Protein AF-A0A8X8CJD5-F1 (afdb_monomer_lite)

Sequence (124 aa):
MVVKAGMNNSDNGTGPLPRCIVLDIEGTTTPIIFVADVLFPYAHDNVGRHLSATYETVETHDDIKLLRTQVEDDLKQGIDGAVPIPTDDAGKEEGHIWRTGYENNELEGVVYGDVPEALEKWHA

Radius of gyration: 30.75 Å; chains: 1; bounding box: 34×85×80 Å

Secondary structure (DSSP, 8-state):
--------------PPPPS-----SBTTTB-HHHIIIIIHHHHHHHHHHHHHHHTTSHHHHHHHHHHHHHHHHHHHHT-TT--PPPPTTTTHHHHHHHHHHHHTTSS-----TTHHHHHHHHT-

Organism: Populus tomentosa (NCBI:txid118781)

pLDDT: mean 87.68, std 15.99, range [38.47, 98.31]

Foldseek 3Di:
DDDDDDPPPDDPPCDPDDPDDDFDEDPTVHDVCCCVVPVVVVCVVCVVVVCVVCVPPPVSVVVVVVVQVVLVVCVVVVPPPRDHDDDPCVCVVVVVVVVVCVVVVVDDDDDDPCVVVVVVVVVD

Structure (mmCIF, N/CA/C/O backbone):
data_AF-A0A8X8CJD5-F1
#
_entry.id   AF-A0A8X8CJD5-F1
#
loop_
_atom_site.group_PDB
_atom_site.id
_atom_site.type_symbol
_atom_site.label_atom_id
_atom_site.label_alt_id
_atom_site.label_comp_id
_atom_site.label_asym_id
_atom_site.label_entity_id
_atom_site.label_seq_id
_atom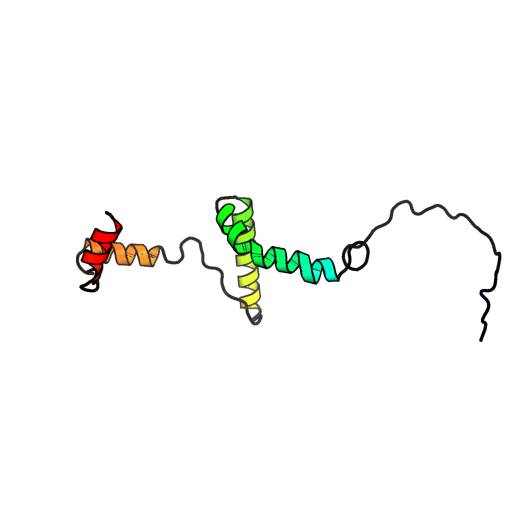_site.pdbx_PDB_ins_code
_atom_site.Cartn_x
_atom_site.Cartn_y
_atom_site.Cartn_z
_atom_site.occupancy
_atom_site.B_iso_or_equiv
_atom_site.auth_seq_id
_atom_site.auth_comp_id
_atom_site.auth_asym_id
_atom_site.auth_atom_id
_atom_site.pdbx_PDB_model_num
ATOM 1 N N . MET A 1 1 ? -5.352 24.120 -51.916 1.00 38.59 1 MET A N 1
ATOM 2 C CA . MET A 1 1 ? -5.709 25.495 -51.512 1.00 38.59 1 MET A CA 1
ATOM 3 C C . MET A 1 1 ? -4.610 25.983 -50.586 1.00 38.59 1 MET A C 1
ATOM 5 O O . MET A 1 1 ? -4.370 25.356 -49.566 1.00 38.59 1 MET A O 1
ATOM 9 N N . VAL A 1 2 ? -3.856 26.989 -51.021 1.00 41.62 2 VAL A N 1
ATOM 10 C CA . VAL A 1 2 ? -2.728 27.568 -50.279 1.00 41.62 2 VAL A CA 1
ATOM 11 C C . VAL A 1 2 ? -3.255 28.711 -49.416 1.00 41.62 2 VAL A C 1
ATOM 13 O O . VAL A 1 2 ? -3.914 29.599 -49.946 1.00 41.62 2 VAL A O 1
ATOM 16 N N . VAL A 1 3 ? -2.912 28.713 -48.128 1.00 39.66 3 VAL A N 1
ATOM 17 C CA . VAL A 1 3 ? -2.943 29.889 -47.237 1.00 39.66 3 VAL A CA 1
ATOM 18 C C . VAL A 1 3 ? -1.679 29.821 -46.363 1.00 39.66 3 VAL A C 1
ATOM 20 O O . VAL A 1 3 ? -1.609 29.067 -45.406 1.00 39.66 3 VAL A O 1
ATOM 23 N N . LYS A 1 4 ? -0.520 30.235 -46.887 1.00 40.91 4 LYS A N 1
ATOM 24 C CA . LYS A 1 4 ? 0.117 31.558 -46.725 1.00 40.91 4 LYS A CA 1
ATOM 25 C C . LYS A 1 4 ? 0.243 31.988 -45.253 1.00 40.91 4 LYS A C 1
ATOM 27 O O . LYS A 1 4 ? -0.583 32.740 -44.749 1.00 40.91 4 LYS A O 1
ATOM 32 N N . ALA A 1 5 ? 1.312 31.536 -44.592 1.00 41.38 5 ALA A N 1
ATOM 33 C CA . ALA A 1 5 ? 1.788 32.146 -43.355 1.00 41.38 5 ALA A CA 1
ATOM 34 C C . ALA A 1 5 ? 2.335 33.542 -43.693 1.00 41.38 5 ALA A C 1
ATOM 36 O O . ALA A 1 5 ? 3.310 33.677 -44.433 1.00 41.38 5 ALA A O 1
ATOM 37 N N . GLY A 1 6 ? 1.647 34.584 -43.232 1.00 38.47 6 GLY A N 1
ATOM 38 C CA . GLY A 1 6 ? 2.120 35.955 -43.352 1.00 38.47 6 GLY A CA 1
ATOM 39 C C . GLY A 1 6 ? 3.353 36.159 -42.476 1.00 38.47 6 GLY A C 1
ATOM 40 O O . GLY A 1 6 ? 3.269 36.047 -41.257 1.00 38.47 6 GLY A O 1
ATOM 41 N N . MET A 1 7 ? 4.489 36.473 -43.099 1.00 49.16 7 MET A N 1
ATOM 42 C CA . MET A 1 7 ? 5.606 37.130 -42.426 1.00 49.16 7 MET A CA 1
ATOM 43 C C . MET A 1 7 ? 5.186 38.555 -42.073 1.00 49.16 7 MET A C 1
ATOM 45 O O . MET A 1 7 ? 5.309 39.460 -42.895 1.00 49.16 7 MET A O 1
ATOM 49 N N . ASN A 1 8 ? 4.725 38.748 -40.841 1.00 43.12 8 ASN A N 1
ATOM 50 C CA . ASN A 1 8 ? 4.714 40.061 -40.216 1.00 43.12 8 ASN A CA 1
ATOM 51 C C . ASN A 1 8 ? 5.931 40.129 -39.300 1.00 43.12 8 ASN A C 1
ATOM 53 O O . ASN A 1 8 ? 5.915 39.668 -38.163 1.00 43.12 8 ASN A O 1
ATOM 57 N N . ASN A 1 9 ? 7.013 40.664 -39.859 1.00 54.16 9 ASN A N 1
ATOM 58 C CA . ASN A 1 9 ? 8.173 41.090 -39.102 1.00 54.16 9 ASN A CA 1
ATOM 59 C C . ASN A 1 9 ? 7.734 42.319 -38.292 1.00 54.16 9 ASN A C 1
ATOM 61 O O . ASN A 1 9 ? 7.518 43.396 -38.850 1.00 54.16 9 ASN A O 1
ATOM 65 N N . SER A 1 10 ? 7.495 42.147 -36.999 1.00 51.44 10 SER A N 1
ATOM 66 C CA . SER A 1 10 ? 7.181 43.242 -36.085 1.00 51.44 10 SER A CA 1
ATOM 67 C C . SER A 1 10 ? 7.831 42.936 -34.747 1.00 51.44 10 SER A C 1
ATOM 69 O O . SER A 1 10 ? 7.346 42.111 -33.986 1.00 51.44 10 SER A O 1
ATOM 71 N N . ASP A 1 11 ? 8.960 43.609 -34.546 1.00 50.00 11 ASP A N 1
ATOM 72 C CA . ASP A 1 11 ? 9.561 43.940 -33.260 1.00 50.00 11 ASP A CA 1
ATOM 73 C C . ASP A 1 11 ? 9.860 42.751 -32.330 1.00 50.00 11 ASP A C 1
ATOM 75 O O . ASP A 1 11 ? 9.085 42.390 -31.445 1.00 50.00 11 ASP A O 1
ATOM 79 N N . ASN A 1 12 ? 11.052 42.167 -32.496 1.00 55.44 12 ASN A N 1
ATOM 80 C CA . ASN A 1 12 ? 11.654 41.268 -31.509 1.00 55.44 12 ASN A CA 1
ATOM 81 C C . ASN A 1 12 ? 12.084 42.078 -30.274 1.00 55.44 12 ASN A C 1
ATOM 83 O O . ASN A 1 12 ? 13.272 42.231 -29.989 1.00 55.44 12 ASN A O 1
ATOM 87 N N . GLY A 1 13 ? 11.111 42.609 -29.537 1.00 50.81 13 GLY A N 1
ATOM 88 C CA . GLY A 1 13 ? 11.312 43.086 -28.182 1.00 50.81 13 GLY A CA 1
ATOM 89 C C . GLY A 1 13 ? 11.687 41.891 -27.317 1.00 50.81 13 GLY A C 1
ATOM 90 O O . GLY A 1 13 ? 10.820 41.140 -26.873 1.00 50.81 13 GLY A O 1
ATOM 91 N N . THR A 1 14 ? 12.983 41.686 -27.087 1.00 65.25 14 THR A N 1
ATOM 92 C CA . THR A 1 14 ? 13.479 40.737 -26.088 1.00 65.25 14 THR A CA 1
ATOM 93 C C . THR A 1 14 ? 13.137 41.284 -24.706 1.00 65.25 14 THR A C 1
ATOM 95 O O . THR A 1 14 ? 13.966 41.904 -24.037 1.00 65.25 14 THR A O 1
ATOM 98 N N . GLY A 1 15 ? 11.879 41.105 -24.296 1.00 67.50 15 GLY A N 1
ATOM 99 C CA . GLY A 1 15 ? 11.482 41.241 -22.903 1.00 67.50 15 GLY A CA 1
ATOM 100 C C . GLY A 1 15 ? 12.349 40.324 -22.032 1.00 67.50 15 GLY A C 1
ATOM 101 O O . GLY A 1 15 ? 12.883 39.327 -22.530 1.00 67.50 15 GLY A O 1
ATOM 102 N N . PRO A 1 16 ? 12.550 40.657 -20.747 1.00 78.94 16 PRO A N 1
ATOM 103 C CA . PRO A 1 16 ? 13.382 39.844 -19.873 1.00 78.94 16 PRO A CA 1
ATOM 104 C C . PRO A 1 16 ? 12.856 38.406 -19.851 1.00 78.94 16 PRO A C 1
ATOM 106 O O . PRO A 1 16 ? 11.664 38.180 -19.641 1.00 78.94 16 PRO A O 1
ATOM 109 N N . LEU A 1 17 ? 13.751 37.441 -20.087 1.00 80.69 17 LEU A N 1
ATOM 110 C CA . LEU A 1 17 ? 13.412 36.021 -20.028 1.00 80.69 17 LEU A CA 1
ATOM 111 C C . LEU A 1 17 ? 12.813 35.686 -18.651 1.00 80.69 17 LEU A C 1
ATOM 113 O O . LEU A 1 17 ? 13.269 36.235 -17.638 1.00 80.69 17 LEU A O 1
ATOM 117 N N . PRO A 1 18 ? 11.806 34.796 -18.591 1.00 83.31 18 PRO A N 1
ATOM 118 C CA . PRO A 1 18 ? 11.216 34.390 -17.325 1.00 83.31 18 PRO A CA 1
ATOM 119 C C . PRO A 1 18 ? 12.301 33.827 -16.403 1.00 83.31 18 PRO A C 1
ATOM 121 O O . PRO A 1 18 ? 13.121 33.004 -16.805 1.00 83.31 18 PRO A O 1
ATOM 124 N N . ARG A 1 19 ? 12.315 34.290 -15.149 1.00 92.94 19 ARG A N 1
ATOM 125 C CA . ARG A 1 19 ? 13.305 33.867 -14.143 1.00 92.94 19 ARG A CA 1
ATOM 126 C C . ARG A 1 19 ? 13.066 32.453 -13.609 1.00 92.94 19 ARG A C 1
ATOM 128 O O . ARG A 1 19 ? 13.966 31.880 -13.010 1.00 92.94 19 ARG A O 1
ATOM 135 N N . CYS A 1 20 ? 11.859 31.926 -13.784 1.00 91.44 20 CYS A N 1
ATOM 136 C CA . CYS A 1 20 ? 11.444 30.604 -13.338 1.00 91.44 20 CYS A CA 1
ATOM 137 C C . CYS A 1 20 ? 10.365 30.075 -14.288 1.00 91.44 20 CYS A C 1
ATOM 139 O O . CYS A 1 20 ? 9.555 30.854 -14.795 1.00 91.44 20 CYS A O 1
ATOM 141 N N . ILE A 1 21 ? 10.365 28.762 -14.509 1.00 93.31 21 ILE A N 1
ATOM 142 C CA . ILE A 1 21 ? 9.320 28.039 -15.230 1.00 93.31 21 ILE A CA 1
ATOM 143 C C . ILE A 1 21 ? 8.818 26.944 -14.292 1.00 93.31 21 ILE A C 1
ATOM 145 O O . ILE A 1 21 ? 9.613 26.149 -13.795 1.00 93.31 21 ILE A O 1
ATOM 149 N N . VAL A 1 22 ? 7.509 26.915 -14.057 1.00 95.44 22 VAL A N 1
ATOM 150 C CA . VAL 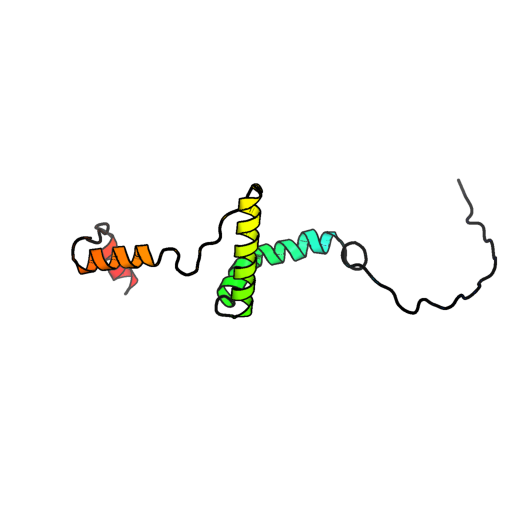A 1 22 ? 6.842 25.820 -13.346 1.00 95.44 22 VAL A CA 1
ATOM 151 C C . VAL A 1 22 ? 6.289 24.877 -14.400 1.00 95.44 22 VAL A C 1
ATOM 153 O O . VAL A 1 22 ? 5.597 25.318 -15.318 1.00 95.44 22 VAL A O 1
ATOM 156 N N . LEU A 1 23 ? 6.635 23.601 -14.288 1.00 96.00 23 LEU A N 1
ATOM 157 C CA . LEU A 1 23 ? 6.203 22.567 -15.214 1.00 96.00 23 LEU A CA 1
ATOM 158 C C . LEU A 1 23 ? 5.365 21.546 -14.468 1.00 96.00 23 LEU A C 1
ATOM 160 O O . LEU A 1 23 ? 5.735 21.097 -13.385 1.00 96.00 23 LEU A O 1
ATOM 164 N N . ASP A 1 24 ? 4.258 21.188 -15.092 1.00 96.50 24 ASP A N 1
ATOM 165 C CA . ASP A 1 24 ? 3.438 20.060 -14.694 1.00 96.50 24 ASP A CA 1
ATOM 166 C C . ASP A 1 24 ? 4.042 18.732 -15.210 1.00 96.50 24 ASP A C 1
ATOM 168 O O . ASP A 1 24 ? 4.940 18.718 -16.066 1.00 96.50 24 ASP A O 1
ATOM 172 N N . ILE A 1 25 ? 3.585 17.603 -14.667 1.00 95.31 25 ILE A N 1
ATOM 173 C CA . ILE A 1 25 ? 4.097 16.268 -14.988 1.00 95.31 25 ILE A CA 1
ATOM 174 C C . ILE A 1 25 ? 3.245 15.610 -16.070 1.00 95.31 25 ILE A C 1
ATOM 176 O O . ILE A 1 25 ? 3.683 15.509 -17.219 1.00 95.31 25 ILE A O 1
ATOM 180 N N . GLU A 1 26 ? 2.047 15.150 -15.724 1.00 96.06 26 GLU A N 1
ATOM 181 C CA . GLU A 1 26 ? 1.227 14.299 -16.585 1.00 96.06 26 GLU A CA 1
ATOM 182 C C . GLU A 1 26 ? 0.600 15.079 -17.745 1.00 96.06 26 GLU A C 1
ATOM 184 O O . GLU A 1 26 ? -0.023 16.117 -17.580 1.00 96.06 26 GLU A O 1
ATOM 189 N N . GLY A 1 27 ? 0.817 14.615 -18.973 1.00 93.50 27 GLY A N 1
ATOM 190 C CA . GLY A 1 27 ? 0.387 15.329 -20.177 1.00 93.50 27 GLY A CA 1
ATOM 191 C C . GLY A 1 27 ? 1.209 16.582 -20.514 1.00 93.50 27 GLY A C 1
ATOM 192 O O . GLY A 1 27 ? 1.029 17.119 -21.606 1.00 93.50 27 GLY A O 1
ATOM 193 N N . THR A 1 28 ? 2.142 17.003 -19.648 1.00 96.69 28 THR A N 1
ATOM 194 C CA . THR A 1 28 ? 3.018 18.165 -19.876 1.00 96.69 28 THR A CA 1
ATOM 195 C C . THR A 1 28 ? 4.467 17.749 -20.134 1.00 96.69 28 THR A C 1
ATOM 197 O O . THR A 1 28 ? 4.981 17.951 -21.233 1.00 96.69 28 THR A O 1
ATOM 200 N N . THR A 1 29 ? 5.142 17.156 -19.146 1.00 97.00 29 THR A N 1
ATOM 201 C CA . THR A 1 29 ? 6.528 16.666 -19.298 1.00 97.00 29 THR A CA 1
ATOM 202 C C . THR A 1 29 ? 6.602 15.153 -19.478 1.00 97.00 29 THR A C 1
ATOM 204 O O . THR A 1 29 ? 7.564 14.651 -20.056 1.00 97.00 29 THR A O 1
ATOM 207 N N . THR A 1 30 ? 5.576 14.427 -19.032 1.00 95.69 30 THR A N 1
ATOM 208 C CA . THR A 1 30 ? 5.462 12.968 -19.113 1.00 95.69 30 THR A CA 1
ATOM 209 C C . THR A 1 30 ? 4.151 12.592 -19.804 1.00 95.69 30 THR A C 1
ATOM 211 O O . THR A 1 30 ? 3.116 13.164 -19.464 1.00 95.69 30 THR A O 1
ATOM 214 N N . PRO A 1 31 ? 4.131 11.638 -20.756 1.00 97.62 31 PRO A N 1
ATOM 215 C CA . PRO A 1 31 ? 2.888 11.203 -21.386 1.00 97.62 31 PRO A CA 1
ATOM 216 C C . PRO A 1 31 ? 1.873 10.735 -20.342 1.00 97.62 31 PRO A C 1
ATOM 218 O O . PRO A 1 31 ? 2.195 9.892 -19.508 1.00 97.62 31 PRO A O 1
ATOM 221 N N . ILE A 1 32 ? 0.635 11.224 -20.424 1.00 96.56 32 ILE A N 1
ATOM 222 C CA . ILE A 1 32 ? -0.433 10.806 -19.503 1.00 96.56 32 ILE A CA 1
ATOM 223 C C . ILE A 1 32 ? -0.646 9.282 -19.531 1.00 96.56 32 ILE A C 1
ATOM 225 O O . ILE A 1 32 ? -0.828 8.660 -18.490 1.00 96.56 32 ILE A O 1
ATOM 229 N N . ILE A 1 33 ? -0.494 8.663 -20.710 1.00 97.31 33 ILE A N 1
ATOM 230 C CA . ILE A 1 33 ? -0.578 7.206 -20.886 1.00 97.31 33 ILE A CA 1
ATOM 231 C C . ILE A 1 33 ? 0.507 6.448 -20.116 1.00 97.31 33 ILE A C 1
ATOM 233 O O . ILE A 1 33 ? 0.291 5.317 -19.718 1.00 97.31 33 ILE A O 1
ATOM 237 N N . PHE A 1 34 ? 1.675 7.048 -19.874 1.00 97.50 34 PHE A N 1
ATOM 238 C CA . PHE A 1 34 ? 2.727 6.379 -19.111 1.00 97.50 34 PHE A CA 1
ATOM 239 C C . PHE A 1 34 ? 2.351 6.298 -17.629 1.00 97.50 34 PHE A C 1
ATOM 241 O O . PHE A 1 34 ? 2.564 5.277 -16.984 1.00 97.50 34 PHE A O 1
ATOM 248 N N . VAL A 1 35 ? 1.739 7.352 -17.088 1.00 94.88 35 VAL A N 1
ATOM 249 C CA . VAL A 1 35 ? 1.240 7.337 -15.709 1.00 94.88 35 VAL A CA 1
ATOM 250 C C . VAL A 1 35 ? 0.105 6.317 -15.574 1.00 94.88 35 VAL A C 1
ATOM 252 O O . VAL A 1 35 ? 0.175 5.433 -14.719 1.00 94.88 35 VAL A O 1
ATOM 255 N N . ALA A 1 36 ? -0.886 6.393 -16.468 1.00 95.06 36 ALA A N 1
ATOM 256 C CA . ALA A 1 36 ? -2.078 5.552 -16.426 1.00 95.06 36 ALA A CA 1
ATOM 257 C C . ALA A 1 36 ? -1.799 4.067 -16.712 1.00 95.06 36 ALA A C 1
ATOM 259 O O . ALA A 1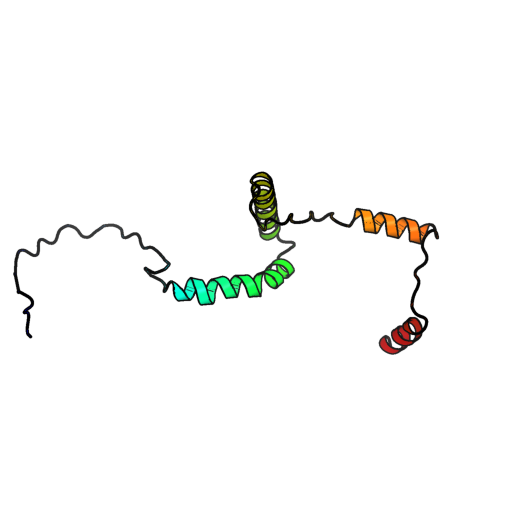 36 ? -2.279 3.211 -15.974 1.00 95.06 36 ALA A O 1
ATOM 260 N N . ASP A 1 37 ? -0.999 3.762 -17.737 1.00 97.44 37 ASP A N 1
ATOM 261 C CA . ASP A 1 37 ? -0.836 2.392 -18.242 1.00 97.44 37 ASP A CA 1
ATOM 262 C C . ASP A 1 37 ? 0.445 1.713 -17.733 1.00 97.44 37 ASP A C 1
ATOM 264 O O . ASP A 1 37 ? 0.637 0.518 -17.959 1.00 97.44 37 ASP A O 1
ATOM 268 N N . VAL A 1 38 ? 1.340 2.448 -17.058 1.00 97.06 38 VAL A N 1
ATOM 269 C CA . VAL A 1 38 ? 2.598 1.890 -16.531 1.00 97.06 38 VAL A CA 1
ATOM 270 C C . VAL A 1 38 ? 2.747 2.119 -15.033 1.00 97.06 38 VAL A C 1
ATOM 272 O O . VAL A 1 38 ? 2.904 1.147 -14.297 1.00 97.06 38 VAL A O 1
ATOM 275 N N . LEU A 1 39 ? 2.690 3.366 -14.550 1.00 97.12 39 LEU A N 1
ATOM 276 C CA . LEU A 1 39 ? 2.976 3.645 -13.136 1.00 97.12 39 LEU A CA 1
ATOM 277 C C . LEU A 1 39 ? 1.899 3.098 -12.192 1.00 97.12 39 LEU A C 1
ATOM 279 O O . LEU A 1 39 ? 2.247 2.444 -11.207 1.00 97.12 39 LEU A O 1
ATOM 283 N N . PHE A 1 40 ? 0.611 3.311 -12.487 1.00 96.31 40 PHE A N 1
ATOM 284 C CA . PHE A 1 40 ? -0.458 2.770 -11.638 1.00 96.31 40 PHE A CA 1
ATOM 285 C C . PHE A 1 40 ? -0.517 1.234 -11.644 1.00 96.31 40 PHE A C 1
ATOM 287 O O . PHE A 1 40 ? -0.542 0.663 -10.550 1.00 96.31 40 PHE A O 1
ATOM 294 N N . PRO A 1 41 ? -0.455 0.538 -12.800 1.00 98.31 41 PRO A N 1
ATOM 295 C CA . PRO A 1 41 ? -0.382 -0.922 -12.814 1.00 98.31 41 PRO A CA 1
ATOM 296 C C . PRO A 1 41 ? 0.835 -1.455 -12.062 1.00 98.31 41 PRO A C 1
ATOM 298 O O . PRO A 1 41 ? 0.710 -2.381 -11.267 1.00 98.31 41 PRO A O 1
ATOM 301 N N . TYR A 1 42 ? 2.003 -0.823 -12.220 1.00 98.06 42 TYR A N 1
ATOM 302 C CA . TYR A 1 42 ? 3.189 -1.213 -11.465 1.00 98.06 42 TYR A CA 1
ATOM 303 C C . TYR A 1 42 ? 2.967 -1.090 -9.951 1.00 98.06 42 TYR A C 1
ATOM 305 O O . TYR A 1 42 ? 3.303 -2.015 -9.216 1.00 98.06 42 TYR A O 1
ATOM 313 N N . ALA A 1 43 ? 2.392 0.009 -9.460 1.00 97.50 43 ALA A N 1
ATOM 314 C CA . ALA A 1 43 ? 2.113 0.154 -8.032 1.00 97.50 43 ALA A CA 1
ATOM 315 C C . ALA A 1 43 ? 1.156 -0.942 -7.530 1.00 97.50 43 ALA A C 1
ATOM 317 O O . ALA A 1 43 ? 1.465 -1.628 -6.555 1.00 97.50 43 ALA A O 1
ATOM 318 N N . HIS A 1 44 ? 0.047 -1.159 -8.242 1.00 96.56 44 HIS A N 1
ATOM 319 C CA . HIS A 1 44 ? -0.946 -2.181 -7.914 1.00 96.56 44 HIS A CA 1
ATOM 320 C C . HIS A 1 44 ? -0.337 -3.593 -7.856 1.00 96.56 44 HIS A C 1
ATOM 322 O O . HIS A 1 44 ? -0.513 -4.310 -6.873 1.00 96.56 44 HIS A O 1
ATOM 328 N N . ASP A 1 45 ? 0.451 -3.976 -8.859 1.00 98.06 45 ASP A N 1
ATOM 329 C CA . ASP A 1 45 ? 0.997 -5.333 -8.968 1.00 98.06 45 ASP A CA 1
ATOM 330 C C . ASP A 1 45 ? 2.135 -5.611 -7.969 1.00 98.06 45 ASP A C 1
ATOM 332 O O . ASP A 1 45 ? 2.509 -6.764 -7.726 1.00 98.06 45 ASP A O 1
ATOM 336 N N . ASN A 1 46 ? 2.714 -4.561 -7.379 1.00 97.69 46 ASN A N 1
ATOM 337 C CA . ASN A 1 46 ? 3.854 -4.669 -6.472 1.00 97.69 46 ASN A CA 1
ATOM 338 C C . ASN A 1 46 ? 3.519 -4.346 -5.008 1.00 97.69 46 ASN A C 1
ATOM 340 O O . ASN A 1 46 ? 4.320 -4.701 -4.138 1.00 97.69 46 ASN A O 1
ATOM 344 N N . VAL A 1 47 ? 2.352 -3.755 -4.713 1.00 96.44 47 VAL A N 1
ATOM 345 C CA . VAL A 1 47 ? 1.983 -3.309 -3.357 1.00 96.44 47 VAL A CA 1
ATOM 346 C C . VAL A 1 47 ? 2.040 -4.440 -2.329 1.00 96.44 47 VAL A C 1
ATOM 348 O O . VAL A 1 47 ? 2.635 -4.270 -1.271 1.00 96.44 47 VAL A O 1
ATOM 351 N N . GLY A 1 48 ? 1.531 -5.633 -2.655 1.0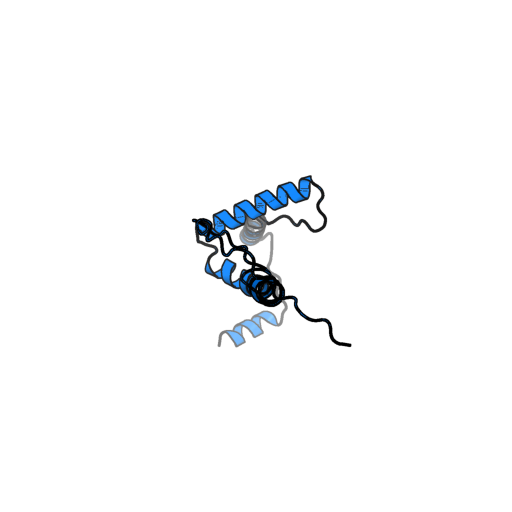0 96.38 48 GLY A N 1
ATOM 352 C CA . GLY A 1 48 ? 1.526 -6.762 -1.717 1.00 96.38 48 GLY A CA 1
ATOM 353 C C . GLY A 1 48 ? 2.934 -7.222 -1.328 1.00 96.38 48 GLY A C 1
ATOM 354 O O . GLY A 1 48 ? 3.214 -7.477 -0.156 1.00 96.38 48 GLY A O 1
ATOM 355 N N . ARG A 1 49 ? 3.857 -7.269 -2.299 1.00 97.94 49 ARG A N 1
ATOM 356 C CA . ARG A 1 49 ? 5.261 -7.623 -2.040 1.00 97.94 49 ARG A CA 1
ATOM 357 C C . ARG A 1 49 ? 5.980 -6.530 -1.265 1.00 97.94 49 ARG A C 1
ATOM 359 O O . ARG A 1 49 ? 6.782 -6.855 -0.398 1.00 97.94 49 ARG A O 1
ATOM 366 N N . HIS A 1 50 ? 5.714 -5.268 -1.593 1.00 97.31 50 HIS A N 1
ATOM 367 C CA . HIS A 1 50 ? 6.296 -4.134 -0.888 1.00 97.31 50 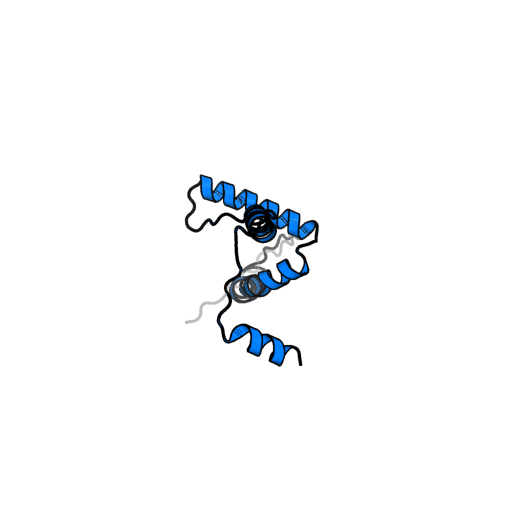HIS A CA 1
ATOM 368 C C . HIS A 1 50 ? 5.892 -4.164 0.586 1.00 97.31 50 HIS A C 1
ATOM 370 O O . HIS A 1 50 ? 6.769 -4.296 1.431 1.00 97.31 50 HIS A O 1
ATOM 376 N N . LEU A 1 51 ? 4.585 -4.215 0.871 1.00 96.06 51 LEU A N 1
ATOM 377 C CA . LEU A 1 51 ? 4.061 -4.307 2.234 1.00 96.06 51 LEU A CA 1
ATOM 378 C C . LEU A 1 51 ? 4.631 -5.512 2.983 1.00 96.06 51 LEU A C 1
ATOM 380 O O . LEU A 1 51 ? 5.052 -5.367 4.120 1.00 96.06 51 LEU A O 1
ATOM 384 N N . SER A 1 52 ? 4.730 -6.681 2.344 1.00 96.50 52 SER A N 1
ATOM 385 C CA . SER A 1 52 ? 5.322 -7.869 2.981 1.00 96.50 52 SER A CA 1
ATOM 386 C C . SER A 1 52 ? 6.801 -7.683 3.340 1.00 96.50 52 SER A C 1
ATOM 388 O O . SER A 1 52 ? 7.266 -8.215 4.342 1.00 96.50 52 SER A O 1
ATOM 390 N N . ALA A 1 53 ? 7.559 -6.959 2.513 1.00 97.88 53 ALA A N 1
ATOM 391 C CA . ALA A 1 53 ? 8.990 -6.747 2.714 1.00 97.88 53 ALA A CA 1
ATOM 392 C C . ALA A 1 53 ? 9.295 -5.617 3.707 1.00 97.88 53 ALA A C 1
ATOM 394 O O . ALA A 1 53 ? 10.346 -5.638 4.346 1.00 97.88 53 ALA A O 1
ATOM 395 N N . THR A 1 54 ? 8.406 -4.630 3.818 1.00 97.44 54 THR A N 1
ATOM 396 C CA . THR A 1 54 ? 8.634 -3.410 4.600 1.00 97.44 54 THR A CA 1
ATOM 397 C C . THR A 1 54 ? 7.709 -3.275 5.801 1.00 97.44 54 THR A C 1
ATOM 399 O O . THR A 1 54 ? 7.818 -2.273 6.501 1.00 97.44 54 THR A O 1
ATOM 402 N N . TYR A 1 55 ? 6.850 -4.264 6.076 1.00 94.88 55 TYR A N 1
ATOM 403 C CA . TYR A 1 55 ? 5.834 -4.198 7.133 1.00 94.88 55 TYR A CA 1
ATOM 404 C C . TYR A 1 55 ? 6.397 -3.683 8.460 1.00 94.88 55 TYR A C 1
ATOM 406 O O . TYR A 1 55 ? 5.901 -2.708 9.000 1.00 94.88 55 TYR A O 1
ATOM 414 N N . GLU A 1 56 ? 7.515 -4.256 8.910 1.00 96.06 56 GLU A N 1
ATOM 415 C CA . GLU A 1 56 ? 8.149 -3.933 10.195 1.00 96.06 56 GLU A CA 1
ATOM 416 C C . GLU A 1 56 ? 8.824 -2.547 10.249 1.00 96.06 56 GLU A C 1
ATOM 418 O O . GLU A 1 56 ? 9.404 -2.164 11.268 1.00 96.06 56 GLU A O 1
ATOM 423 N N . THR A 1 57 ? 8.810 -1.784 9.154 1.00 97.50 57 THR A N 1
ATOM 424 C CA . THR A 1 57 ? 9.408 -0.446 9.113 1.00 97.50 57 THR A CA 1
ATOM 425 C C . THR A 1 57 ? 8.455 0.604 9.675 1.00 97.50 57 THR A C 1
ATOM 427 O O . THR A 1 57 ? 7.239 0.534 9.509 1.00 97.50 57 THR A O 1
ATOM 430 N N . VAL A 1 58 ? 9.023 1.626 10.321 1.00 96.75 58 VAL A N 1
ATOM 431 C CA . VAL A 1 58 ? 8.241 2.750 10.864 1.00 96.75 58 VAL A CA 1
ATOM 432 C C . VAL A 1 58 ? 7.471 3.472 9.757 1.00 96.75 58 VAL A C 1
ATOM 434 O O . VAL A 1 58 ? 6.304 3.787 9.944 1.00 96.75 58 VAL A O 1
ATOM 437 N N . GLU A 1 59 ? 8.097 3.661 8.594 1.00 96.69 59 GLU A N 1
ATOM 438 C CA . GLU A 1 59 ? 7.485 4.316 7.433 1.00 96.69 59 GLU A CA 1
ATOM 439 C C . GLU A 1 59 ? 6.225 3.575 6.964 1.00 96.69 59 GLU A C 1
ATOM 441 O O . GLU A 1 59 ? 5.153 4.168 6.892 1.00 96.69 59 GLU A O 1
ATOM 446 N N . THR A 1 60 ? 6.310 2.257 6.752 1.00 95.50 60 THR A N 1
ATOM 447 C CA . THR A 1 60 ? 5.145 1.464 6.327 1.00 95.50 60 THR A CA 1
ATOM 448 C C . THR A 1 60 ? 4.044 1.428 7.391 1.00 95.50 60 THR A C 1
ATOM 450 O O . THR A 1 60 ? 2.863 1.498 7.051 1.00 95.50 60 THR A O 1
ATOM 453 N N . HIS A 1 61 ? 4.388 1.364 8.679 1.00 94.69 61 HIS A N 1
ATOM 454 C CA . HIS A 1 61 ? 3.390 1.450 9.748 1.00 94.69 61 HIS A CA 1
ATOM 455 C C . HIS A 1 61 ? 2.682 2.814 9.792 1.00 94.69 61 HIS A C 1
ATOM 457 O O . HIS A 1 61 ? 1.462 2.861 9.989 1.00 94.69 61 HIS A O 1
ATOM 463 N N . ASP A 1 62 ? 3.414 3.912 9.590 1.00 96.12 62 ASP A N 1
ATOM 464 C CA . ASP A 1 62 ? 2.844 5.259 9.536 1.00 96.12 62 ASP A CA 1
ATOM 465 C C . ASP A 1 62 ? 1.898 5.413 8.333 1.00 96.12 62 ASP A C 1
ATOM 467 O O . ASP A 1 62 ? 0.780 5.913 8.493 1.00 96.12 62 ASP A O 1
ATOM 471 N N . ASP A 1 63 ? 2.276 4.891 7.163 1.00 95.81 63 ASP A N 1
ATOM 472 C CA . ASP A 1 63 ? 1.423 4.875 5.971 1.00 95.81 63 ASP A CA 1
ATOM 473 C C . ASP A 1 63 ? 0.127 4.084 6.205 1.00 95.81 63 ASP A C 1
ATOM 475 O O . ASP A 1 63 ? -0.972 4.575 5.935 1.00 95.81 63 ASP A O 1
ATOM 479 N N . ILE A 1 64 ? 0.216 2.877 6.778 1.00 94.62 64 ILE A N 1
ATOM 480 C CA . ILE A 1 64 ? -0.961 2.050 7.100 1.00 94.62 64 ILE A CA 1
ATOM 481 C C . ILE A 1 64 ? -1.876 2.766 8.101 1.00 94.62 64 ILE A C 1
ATOM 483 O O . ILE A 1 64 ? -3.103 2.691 7.994 1.00 94.62 64 ILE A O 1
ATOM 487 N N . LYS A 1 65 ? -1.310 3.484 9.074 1.00 94.50 65 LYS A N 1
ATOM 488 C CA . LYS A 1 65 ? -2.089 4.269 10.037 1.00 94.50 65 LYS A CA 1
ATOM 489 C C . LYS A 1 65 ? -2.858 5.406 9.360 1.00 94.50 65 LYS A C 1
ATOM 491 O O . LYS A 1 65 ? -4.021 5.639 9.705 1.00 94.50 65 LYS A O 1
ATOM 496 N N . LEU A 1 66 ? -2.243 6.091 8.397 1.00 96.25 66 LEU A N 1
ATOM 497 C CA . LEU A 1 66 ? -2.917 7.118 7.600 1.00 96.25 66 LEU A CA 1
ATOM 498 C C . LEU A 1 66 ? -4.046 6.509 6.761 1.00 96.25 66 LEU A C 1
ATOM 500 O O . LEU A 1 66 ? -5.159 7.032 6.781 1.00 96.25 66 LEU A O 1
ATOM 504 N N . LEU A 1 67 ? -3.801 5.366 6.112 1.00 95.25 67 LEU A N 1
ATOM 505 C CA . LEU A 1 67 ? -4.820 4.646 5.341 1.00 95.25 67 LEU A CA 1
ATOM 506 C C . LEU A 1 67 ? -6.011 4.220 6.210 1.00 95.25 67 LEU A C 1
ATOM 508 O O . LEU A 1 67 ? -7.156 4.432 5.818 1.00 95.25 67 LEU A O 1
ATOM 512 N N . ARG A 1 68 ? -5.762 3.683 7.412 1.00 94.88 68 ARG A N 1
ATOM 513 C CA . ARG A 1 68 ? -6.814 3.351 8.392 1.00 94.88 68 ARG A CA 1
ATOM 514 C C . ARG A 1 68 ? -7.666 4.576 8.734 1.00 94.88 68 ARG A C 1
ATOM 516 O O . ARG A 1 68 ? -8.888 4.497 8.690 1.00 94.88 68 ARG A O 1
ATOM 523 N N . THR A 1 69 ? -7.018 5.710 9.005 1.00 95.12 69 THR A N 1
ATOM 524 C CA . THR A 1 69 ? -7.704 6.970 9.343 1.00 95.12 69 THR A CA 1
ATOM 525 C C . THR A 1 69 ? -8.581 7.460 8.187 1.00 95.12 69 THR A C 1
ATOM 527 O O . THR A 1 69 ? -9.738 7.811 8.402 1.00 95.12 69 THR A O 1
ATOM 530 N N . GLN A 1 70 ? -8.066 7.438 6.954 1.00 95.38 70 GLN A N 1
ATOM 531 C CA . GLN A 1 70 ? -8.830 7.853 5.776 1.00 95.38 70 GLN A CA 1
ATOM 532 C C . GLN A 1 70 ? -10.051 6.953 5.550 1.00 95.38 70 GLN A C 1
ATOM 534 O O . GLN A 1 70 ? -11.151 7.453 5.336 1.00 95.38 70 GLN A O 1
ATOM 539 N N . VAL A 1 71 ? -9.881 5.633 5.664 1.00 95.94 71 VAL A N 1
ATOM 540 C CA . VAL A 1 71 ? -10.978 4.668 5.501 1.00 95.94 71 VAL A CA 1
ATOM 541 C C . VAL A 1 71 ? -12.076 4.879 6.544 1.00 95.94 71 VAL A C 1
ATOM 543 O O . VAL A 1 71 ? -13.256 4.775 6.218 1.00 95.94 71 VAL A O 1
ATOM 546 N N . GLU A 1 72 ? -11.729 5.195 7.793 1.00 94.50 72 GLU A N 1
ATOM 547 C CA . GLU A 1 72 ? -12.728 5.531 8.813 1.00 94.50 72 GLU A CA 1
ATOM 548 C C . GLU A 1 72 ? -13.557 6.760 8.429 1.00 94.50 72 GLU A C 1
ATOM 550 O O . GLU A 1 72 ? -14.766 6.790 8.669 1.00 94.50 72 GLU A O 1
ATOM 555 N N . ASP A 1 73 ? -12.928 7.773 7.840 1.00 95.75 73 ASP A N 1
ATOM 556 C CA . ASP A 1 73 ? -13.622 8.975 7.389 1.00 95.75 73 ASP A CA 1
ATOM 557 C C . ASP A 1 73 ? -14.479 8.709 6.145 1.00 95.75 73 ASP A C 1
ATOM 559 O O . ASP A 1 73 ? -15.617 9.182 6.087 1.00 95.75 73 ASP A O 1
ATOM 563 N N . ASP A 1 74 ? -14.006 7.880 5.216 1.00 96.31 74 ASP A N 1
ATOM 564 C CA . ASP A 1 74 ? -14.769 7.441 4.042 1.00 96.31 74 ASP A CA 1
ATOM 565 C C . ASP A 1 74 ? -16.015 6.638 4.456 1.00 96.31 74 ASP A C 1
ATOM 567 O O . ASP A 1 74 ? -17.115 6.866 3.943 1.00 96.31 74 ASP A O 1
ATOM 571 N N . LEU A 1 75 ? -15.883 5.757 5.456 1.00 94.50 75 LEU A N 1
ATOM 572 C CA . LEU A 1 75 ? -17.002 5.008 6.035 1.00 94.50 75 LEU A CA 1
ATOM 573 C C . LEU A 1 75 ? -18.026 5.936 6.705 1.00 94.50 75 LEU A C 1
ATOM 575 O O . LEU A 1 75 ? -19.230 5.754 6.518 1.00 94.50 75 LEU A O 1
ATOM 579 N N . LYS A 1 76 ? -17.579 6.960 7.449 1.00 95.06 76 LYS A N 1
ATOM 580 C CA . LYS A 1 76 ? -18.477 7.968 8.054 1.00 95.06 76 LYS A CA 1
ATOM 581 C C . LYS A 1 76 ? -19.220 8.782 6.997 1.00 95.06 76 LYS A C 1
ATOM 583 O O . LYS A 1 76 ? -20.357 9.188 7.228 1.00 95.06 76 LYS A O 1
ATOM 588 N N . GLN A 1 77 ? -18.578 9.035 5.860 1.00 95.75 77 GLN A N 1
ATOM 589 C CA . GLN A 1 77 ? -19.159 9.762 4.733 1.00 95.75 77 GLN A CA 1
ATOM 590 C C . GLN A 1 77 ? -20.042 8.878 3.840 1.00 95.75 77 GLN A C 1
ATOM 592 O O . GLN A 1 77 ? -20.753 9.404 2.985 1.00 95.75 77 GLN A O 1
ATOM 597 N N . GLY A 1 78 ? -20.045 7.559 4.056 1.00 94.25 78 GLY A N 1
ATOM 598 C CA . GLY A 1 78 ? -20.828 6.613 3.265 1.00 94.25 78 GLY A CA 1
ATOM 599 C C . GLY A 1 78 ? -20.305 6.452 1.838 1.00 94.25 78 GLY A C 1
ATOM 600 O O . GLY A 1 78 ? -21.101 6.254 0.921 1.00 94.25 78 GLY A O 1
ATOM 601 N N . ILE A 1 79 ? -18.989 6.578 1.641 1.00 94.75 79 ILE A N 1
ATOM 602 C CA . ILE A 1 79 ? -18.351 6.361 0.341 1.00 94.75 79 ILE A CA 1
ATOM 603 C C . ILE A 1 79 ? -18.476 4.882 -0.041 1.00 94.75 79 ILE A C 1
ATOM 605 O O . ILE A 1 79 ? -18.112 3.988 0.727 1.00 94.75 79 ILE A O 1
ATOM 609 N N . ASP A 1 80 ? -19.002 4.628 -1.239 1.00 92.69 80 ASP A N 1
ATOM 610 C CA . ASP A 1 80 ? -19.177 3.272 -1.754 1.00 92.69 80 ASP A CA 1
ATOM 611 C C . ASP A 1 80 ? -17.817 2.600 -1.999 1.00 92.69 80 ASP A C 1
ATOM 613 O O . ASP A 1 80 ? -16.901 3.202 -2.560 1.00 92.69 80 ASP A O 1
ATOM 617 N N . GLY A 1 81 ? -17.684 1.348 -1.559 1.00 89.62 81 GLY A N 1
ATOM 618 C CA . GLY A 1 81 ? -16.448 0.568 -1.675 1.00 89.62 81 GLY A CA 1
ATOM 619 C C . GLY A 1 81 ? -15.414 0.754 -0.554 1.00 89.62 81 GLY A C 1
ATOM 620 O O . GLY A 1 81 ? -14.378 0.091 -0.598 1.00 89.62 81 GLY A O 1
ATOM 621 N N . ALA A 1 82 ? -15.667 1.585 0.463 1.00 92.12 82 ALA A N 1
ATOM 622 C CA . ALA A 1 82 ? -14.784 1.679 1.627 1.00 92.12 82 ALA A CA 1
ATOM 623 C C . ALA A 1 82 ? -14.830 0.385 2.468 1.00 92.12 82 ALA A C 1
ATOM 625 O O . ALA A 1 82 ? -15.901 -0.080 2.863 1.00 92.12 82 ALA A O 1
ATOM 626 N N . VAL A 1 83 ? -13.662 -0.199 2.762 1.00 92.69 83 VAL A N 1
ATOM 627 C CA . VAL A 1 83 ? -13.528 -1.437 3.550 1.00 92.69 83 VAL A CA 1
ATOM 628 C C . VAL A 1 83 ? -12.581 -1.189 4.724 1.00 92.69 83 VAL A C 1
ATOM 630 O O . VAL A 1 83 ? -11.447 -0.776 4.483 1.00 92.69 83 VAL A O 1
ATOM 633 N N . PRO A 1 84 ? -12.998 -1.451 5.980 1.00 90.81 84 PRO A N 1
ATOM 634 C CA . PRO A 1 84 ? -12.156 -1.229 7.151 1.00 90.81 84 PRO A CA 1
ATOM 635 C C . PRO A 1 84 ? -10.887 -2.085 7.101 1.00 90.81 84 PRO A C 1
ATOM 637 O O . PRO A 1 84 ? -10.939 -3.288 6.843 1.00 90.81 84 PRO A O 1
ATOM 640 N N . ILE A 1 85 ? -9.747 -1.460 7.398 1.00 90.69 85 ILE A N 1
ATOM 641 C CA . ILE A 1 85 ? -8.455 -2.141 7.501 1.00 90.69 85 ILE A CA 1
ATOM 642 C C . ILE A 1 85 ? -8.307 -2.672 8.938 1.00 90.69 85 ILE A C 1
ATOM 644 O O . ILE A 1 85 ? -8.341 -1.868 9.874 1.00 90.69 85 ILE A O 1
ATOM 648 N N . PRO A 1 86 ? -8.118 -3.990 9.144 1.00 87.75 86 PRO A N 1
ATOM 649 C CA . PRO A 1 86 ? -7.969 -4.566 10.478 1.00 87.75 86 PRO A CA 1
ATOM 650 C C . PRO A 1 86 ? -6.777 -3.986 11.247 1.00 87.75 86 PRO A C 1
ATOM 652 O O . PRO A 1 86 ? -5.774 -3.568 10.658 1.00 87.75 86 PRO A O 1
ATOM 655 N N . THR A 1 87 ? -6.877 -3.980 12.575 1.00 85.12 87 THR A N 1
ATOM 656 C CA . THR A 1 87 ? -5.748 -3.670 13.460 1.00 85.12 87 THR A CA 1
ATOM 657 C C . THR A 1 87 ? -4.779 -4.846 13.519 1.00 85.12 87 THR A C 1
ATOM 659 O O . THR A 1 87 ? -5.141 -5.981 13.216 1.00 85.12 87 THR A O 1
ATOM 662 N N . ASP A 1 88 ? -3.549 -4.594 13.959 1.00 79.94 88 ASP A N 1
ATOM 663 C CA . ASP A 1 88 ? -2.509 -5.630 14.060 1.00 79.94 88 ASP A CA 1
ATOM 664 C C . ASP A 1 88 ? -2.857 -6.720 15.090 1.00 79.94 88 ASP A C 1
ATOM 666 O O . ASP A 1 88 ? -2.240 -7.785 15.116 1.00 79.94 88 ASP A O 1
ATOM 670 N N . ASP A 1 89 ? -3.839 -6.452 15.955 1.00 78.38 89 ASP A N 1
ATOM 671 C CA . ASP A 1 89 ? -4.356 -7.377 16.962 1.00 78.38 89 ASP A CA 1
ATOM 672 C C . ASP A 1 89 ? -5.621 -8.123 16.517 1.00 78.38 89 ASP A C 1
ATOM 674 O O . ASP A 1 89 ? -6.101 -9.002 17.237 1.00 78.38 89 ASP A O 1
ATOM 678 N N . ALA A 1 90 ? -6.160 -7.813 15.334 1.00 78.06 90 ALA A N 1
ATOM 679 C CA . ALA A 1 90 ? -7.336 -8.491 14.808 1.00 78.06 90 ALA A CA 1
ATOM 680 C C . ALA A 1 90 ? -7.084 -10.007 14.708 1.00 78.06 90 ALA A C 1
ATOM 682 O O . ALA A 1 90 ? -6.095 -10.456 14.131 1.00 78.06 90 ALA A O 1
ATOM 683 N N . GLY A 1 91 ? -7.968 -10.800 15.321 1.00 73.38 91 GLY A N 1
ATOM 684 C CA . GLY A 1 91 ? -7.863 -12.262 15.379 1.00 73.38 91 GLY A CA 1
ATOM 685 C C . GLY A 1 91 ? -6.914 -12.822 16.453 1.00 73.38 91 GLY A C 1
ATOM 686 O O . GLY A 1 91 ? -6.921 -14.030 16.696 1.00 73.38 91 GLY A O 1
ATOM 687 N N . LYS A 1 92 ? -6.129 -11.994 17.166 1.00 81.44 92 LYS A N 1
ATOM 688 C CA . LYS A 1 92 ? -5.281 -12.488 18.275 1.00 81.44 92 LYS A CA 1
ATOM 689 C C . LYS A 1 92 ? -6.114 -13.020 19.440 1.00 81.44 92 LYS A C 1
ATOM 691 O O . LYS A 1 92 ? -5.772 -14.051 20.016 1.00 81.44 92 LYS A O 1
ATOM 696 N N . GLU A 1 93 ? -7.219 -12.349 19.761 1.00 80.62 93 GLU A N 1
ATOM 697 C CA . GLU A 1 93 ? -8.153 -12.782 20.809 1.00 80.62 93 GLU A CA 1
ATOM 698 C C . GLU A 1 93 ? -8.752 -14.158 20.497 1.00 80.62 93 GLU A C 1
ATOM 700 O O . GLU A 1 93 ? -8.762 -15.039 21.355 1.00 80.62 93 GLU A O 1
ATOM 705 N N . GLU A 1 94 ? -9.162 -14.380 19.247 1.00 85.44 94 GLU A N 1
ATOM 706 C CA . GLU A 1 94 ? -9.683 -15.664 18.766 1.00 85.44 94 GLU A CA 1
ATOM 707 C C . GLU A 1 94 ? -8.626 -16.768 18.906 1.00 85.44 94 GLU A C 1
ATOM 709 O O . GLU A 1 94 ? -8.910 -17.842 19.436 1.00 85.44 94 GLU A O 1
ATOM 714 N N . GLY A 1 95 ? -7.373 -16.470 18.543 1.00 86.38 95 GLY A N 1
ATOM 715 C CA . GLY A 1 95 ? -6.245 -17.377 18.743 1.00 86.38 95 GLY A CA 1
ATOM 716 C C . GLY A 1 95 ? -5.989 -17.727 20.216 1.00 86.38 95 GLY A C 1
ATOM 717 O O . GLY A 1 95 ? -5.669 -18.876 20.530 1.00 86.38 95 GLY A O 1
ATOM 718 N N . HIS A 1 96 ? -6.149 -16.773 21.139 1.00 88.06 96 HIS A N 1
ATOM 719 C CA . HIS A 1 96 ? -6.037 -17.020 22.582 1.00 88.06 96 HIS A CA 1
ATOM 720 C C . HIS A 1 96 ? -7.196 -17.862 23.129 1.00 88.06 96 HIS A C 1
ATOM 722 O O . HIS A 1 96 ? -6.965 -18.747 23.960 1.00 88.06 96 HIS A O 1
ATOM 728 N N . ILE A 1 97 ? -8.417 -17.633 22.639 1.00 92.56 97 ILE A N 1
ATOM 729 C CA . ILE A 1 97 ? -9.598 -18.429 22.991 1.00 92.56 97 ILE A CA 1
ATOM 730 C C . ILE A 1 97 ? -9.405 -19.877 22.528 1.00 92.56 97 ILE A C 1
ATOM 732 O O . ILE A 1 97 ? -9.553 -20.799 23.329 1.00 92.56 97 ILE A O 1
ATOM 736 N N . TRP A 1 98 ? -8.996 -20.092 21.272 1.00 93.38 98 TRP A N 1
ATOM 737 C CA . TRP A 1 98 ? -8.727 -21.437 20.756 1.00 93.38 98 TRP A CA 1
ATOM 738 C C . TRP A 1 98 ? -7.604 -22.129 21.520 1.00 93.38 98 TRP A C 1
ATOM 740 O O . TRP A 1 98 ? -7.762 -23.286 21.902 1.00 93.38 98 TRP A O 1
ATOM 750 N N . ARG A 1 99 ? -6.496 -21.427 21.796 1.00 91.62 99 ARG A N 1
ATOM 751 C CA . ARG A 1 99 ? -5.391 -21.970 22.599 1.00 91.62 99 ARG A CA 1
ATOM 752 C C . ARG A 1 99 ? -5.883 -22.469 23.954 1.00 91.62 99 ARG A C 1
ATOM 754 O O . ARG A 1 99 ? -5.600 -23.607 24.306 1.00 91.62 99 ARG A O 1
ATOM 761 N N . THR A 1 100 ? -6.645 -21.642 24.668 1.00 94.75 100 THR A N 1
ATOM 762 C CA . THR A 1 100 ? -7.218 -22.002 25.974 1.00 94.75 100 THR A CA 1
ATOM 763 C C . THR A 1 100 ? -8.099 -23.247 25.867 1.00 94.75 100 THR A C 1
ATOM 765 O O . THR A 1 100 ? -7.960 -24.165 26.670 1.00 94.75 100 THR A O 1
ATOM 768 N N . GLY A 1 101 ? -8.966 -23.317 24.852 1.00 96.31 101 GLY A N 1
ATOM 769 C CA . GLY A 1 101 ? -9.833 -24.476 24.632 1.00 96.31 101 GLY A CA 1
ATOM 770 C C . GLY A 1 101 ? -9.057 -25.770 24.357 1.00 96.31 101 GLY A C 1
ATOM 771 O O . GLY A 1 101 ? -9.411 -26.817 24.897 1.00 96.31 101 GLY A O 1
ATOM 772 N N . TYR A 1 102 ? -7.969 -25.709 23.582 1.00 95.81 102 TYR A N 1
ATOM 773 C CA . TYR A 1 102 ? -7.085 -26.861 23.365 1.00 95.81 102 TYR A CA 1
ATOM 774 C C . TYR A 1 102 ? -6.307 -27.253 24.632 1.00 95.81 102 TYR A C 1
ATOM 776 O O . TYR A 1 102 ? -6.235 -28.433 24.961 1.00 95.81 102 TYR A O 1
ATOM 784 N N . GLU A 1 103 ? -5.752 -26.287 25.371 1.00 95.62 103 GLU A N 1
ATOM 785 C CA . GLU A 1 103 ? -4.995 -26.541 26.610 1.00 95.62 103 GLU A CA 1
ATOM 786 C C . GLU A 1 103 ? -5.878 -27.134 27.722 1.00 95.62 103 GLU A C 1
ATOM 788 O O . GLU A 1 103 ? -5.433 -28.003 28.475 1.00 95.62 103 GLU A O 1
ATOM 793 N N . ASN A 1 104 ? -7.147 -26.722 27.789 1.00 96.31 104 ASN A N 1
ATOM 794 C CA . ASN A 1 104 ? -8.121 -27.227 28.757 1.00 96.31 104 ASN A CA 1
ATOM 795 C C . ASN A 1 104 ? -8.795 -28.546 28.332 1.00 96.31 104 ASN A C 1
ATOM 797 O O . ASN A 1 104 ? -9.594 -29.081 29.099 1.00 96.31 104 ASN A O 1
ATOM 801 N N . ASN A 1 105 ? -8.468 -29.103 27.158 1.00 94.81 105 ASN A N 1
ATOM 802 C CA . ASN A 1 105 ? -9.147 -30.263 26.554 1.00 94.81 105 ASN A CA 1
ATOM 803 C C . ASN A 1 105 ? -10.658 -30.046 26.320 1.00 94.81 105 ASN A C 1
ATOM 805 O O . ASN A 1 105 ? -11.444 -30.990 26.336 1.00 94.81 105 ASN A O 1
ATOM 809 N N . GLU A 1 106 ? -11.077 -28.797 26.117 1.00 97.31 106 GLU A N 1
ATOM 810 C CA . GLU A 1 106 ? -12.441 -28.448 25.694 1.00 97.31 106 GLU A CA 1
ATOM 811 C C . GLU A 1 106 ? -12.594 -28.547 24.168 1.00 97.31 106 GLU A C 1
ATOM 813 O O . GLU A 1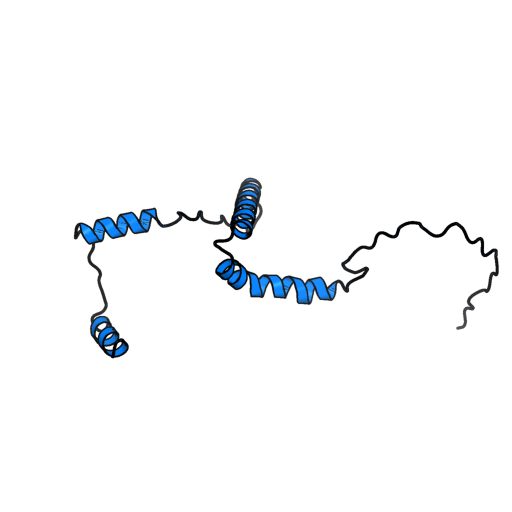 106 ? -13.699 -28.741 23.659 1.00 97.31 106 GLU A O 1
ATOM 818 N N . LEU A 1 107 ? -11.480 -28.418 23.440 1.00 95.75 107 LEU A N 1
ATOM 819 C CA . LEU A 1 107 ? -11.383 -28.560 21.992 1.00 95.75 107 LEU A CA 1
ATOM 820 C C . LEU A 1 107 ? -10.451 -29.720 21.635 1.00 95.75 107 LEU A C 1
ATOM 822 O O . LEU A 1 107 ? -9.355 -29.842 22.182 1.00 95.75 107 LEU A O 1
ATOM 826 N N . GLU A 1 108 ? -10.859 -30.524 20.654 1.00 94.06 108 GLU A N 1
ATOM 827 C CA . GLU A 1 108 ? -10.040 -31.582 20.064 1.00 94.06 108 GLU A CA 1
ATOM 828 C C . GLU A 1 108 ? -9.821 -31.310 18.574 1.00 94.06 108 GLU A C 1
ATOM 830 O O . GLU A 1 108 ? -10.747 -30.969 17.833 1.00 94.06 108 GLU A O 1
ATOM 835 N N . GLY A 1 109 ? -8.574 -31.459 18.128 1.00 89.88 109 GLY A N 1
ATOM 836 C CA . GLY A 1 109 ? -8.215 -31.290 16.726 1.00 89.88 109 GLY A CA 1
ATOM 837 C C . GLY A 1 109 ? -8.653 -32.514 15.933 1.00 89.88 109 GLY A C 1
ATOM 838 O O . GLY A 1 109 ? -8.021 -33.563 16.018 1.00 89.88 109 GLY A O 1
ATOM 839 N N . VAL A 1 110 ? -9.721 -32.391 15.150 1.00 93.75 110 VAL A N 1
ATOM 840 C CA . VAL A 1 110 ? -10.174 -33.471 14.267 1.00 93.75 110 VAL A CA 1
ATOM 841 C C . VAL A 1 110 ? -9.425 -33.378 12.941 1.00 93.75 110 VAL A C 1
ATOM 843 O O . VAL A 1 110 ? -9.544 -32.392 12.215 1.00 93.75 110 VAL A O 1
ATOM 846 N N . VAL A 1 111 ? -8.667 -34.424 12.614 1.00 94.06 111 VAL A N 1
ATOM 847 C CA . VAL A 1 111 ? -7.999 -34.587 11.316 1.00 94.06 111 VAL A CA 1
ATOM 848 C C . VAL A 1 111 ? -8.652 -35.722 10.531 1.00 94.06 111 VAL A C 1
ATOM 850 O O . VAL A 1 111 ? -9.150 -36.685 11.117 1.00 94.06 111 VAL A O 1
ATOM 853 N N . TYR A 1 112 ? -8.664 -35.623 9.200 1.00 94.75 112 TYR A N 1
ATOM 854 C CA . TYR A 1 112 ? -9.115 -36.731 8.356 1.00 94.75 112 TYR A CA 1
ATOM 855 C C . TYR A 1 112 ? -8.183 -37.940 8.520 1.00 94.75 112 TYR A C 1
ATOM 857 O O . TYR A 1 112 ? -6.987 -37.784 8.760 1.00 94.75 112 TYR A O 1
ATOM 865 N N . GLY A 1 113 ? -8.732 -39.154 8.411 1.00 95.19 113 GLY A N 1
ATOM 866 C CA . GLY A 1 113 ? -8.010 -40.387 8.750 1.00 95.19 113 GLY A CA 1
ATOM 867 C C . GLY A 1 113 ? -6.774 -40.676 7.890 1.00 95.19 113 GLY A C 1
ATOM 868 O O . GLY A 1 113 ? -5.891 -41.405 8.325 1.00 95.19 113 GLY A O 1
ATOM 869 N N . ASP A 1 114 ? -6.695 -40.094 6.697 1.00 95.69 114 ASP A N 1
ATOM 870 C CA . ASP A 1 114 ? -5.581 -40.201 5.750 1.00 95.69 114 ASP A CA 1
ATOM 871 C C . ASP A 1 114 ? -4.469 -39.162 5.982 1.00 95.69 114 ASP A C 1
ATOM 873 O O . ASP A 1 114 ? -3.344 -39.332 5.507 1.00 95.69 114 ASP A O 1
ATOM 877 N N . VAL A 1 115 ? -4.749 -38.096 6.736 1.00 96.12 115 VAL A N 1
ATOM 878 C CA . VAL A 1 115 ? -3.807 -36.988 6.959 1.00 96.12 115 VAL A CA 1
ATOM 879 C C . VAL A 1 115 ? -2.556 -37.406 7.744 1.00 96.12 115 VAL A C 1
ATOM 881 O O . VAL A 1 115 ? -1.467 -37.013 7.323 1.00 96.12 115 VAL A O 1
ATOM 884 N N . PRO A 1 116 ? -2.629 -38.205 8.832 1.00 93.94 116 PRO A N 1
ATOM 885 C CA . PRO A 1 116 ? -1.430 -38.609 9.571 1.00 93.94 116 PRO A CA 1
ATOM 886 C C . PRO A 1 116 ? -0.412 -39.355 8.697 1.00 93.94 116 PRO A C 1
ATOM 888 O O . PRO A 1 116 ? 0.772 -39.027 8.713 1.00 93.94 116 PRO A O 1
ATOM 891 N N . GLU A 1 117 ? -0.881 -40.292 7.867 1.00 93.75 117 GLU A N 1
ATOM 892 C CA . GLU A 1 117 ? -0.023 -41.059 6.957 1.00 93.75 117 GLU A CA 1
ATOM 893 C C . GLU A 1 117 ? 0.613 -40.159 5.885 1.00 93.75 117 GLU A C 1
ATOM 895 O O . GLU A 1 117 ? 1.778 -40.335 5.520 1.00 93.75 117 GLU A O 1
ATOM 900 N N . ALA A 1 118 ? -0.135 -39.176 5.374 1.00 94.81 118 ALA A N 1
ATOM 901 C CA . ALA A 1 118 ? 0.392 -38.213 4.413 1.00 94.81 118 ALA A CA 1
ATOM 902 C C . ALA A 1 118 ? 1.509 -37.347 5.022 1.00 94.81 118 ALA A C 1
ATOM 904 O O . ALA A 1 118 ? 2.550 -37.164 4.389 1.00 94.81 118 ALA A O 1
ATOM 905 N N . LEU A 1 119 ? 1.327 -36.866 6.257 1.00 94.69 119 LEU A N 1
ATOM 906 C CA . LEU A 1 119 ? 2.324 -36.047 6.952 1.00 94.69 119 LEU A CA 1
ATOM 907 C C . LEU A 1 119 ? 3.620 -36.818 7.235 1.00 94.69 119 LEU A C 1
ATOM 909 O O . LEU A 1 119 ? 4.702 -36.271 7.025 1.00 94.69 119 LEU A O 1
ATOM 913 N N . GLU A 1 120 ? 3.531 -38.087 7.648 1.00 94.44 120 GLU A N 1
ATOM 914 C CA . GLU A 1 120 ? 4.709 -38.945 7.850 1.00 94.44 120 GLU A CA 1
ATOM 915 C C . GLU A 1 120 ? 5.507 -39.137 6.555 1.00 94.44 120 GLU A C 1
ATOM 917 O O . GLU A 1 120 ? 6.735 -39.056 6.563 1.00 94.44 120 GLU A O 1
ATOM 922 N N . LYS A 1 121 ? 4.818 -39.336 5.423 1.00 94.19 121 LYS A N 1
ATOM 923 C CA . LYS A 1 121 ? 5.461 -39.491 4.109 1.00 94.19 121 LYS A CA 1
ATOM 924 C C . LYS A 1 121 ? 6.141 -38.217 3.622 1.00 94.19 121 LYS A C 1
ATOM 926 O O . LYS A 1 121 ? 7.162 -38.314 2.955 1.00 94.19 121 LYS A O 1
ATOM 931 N N . TRP A 1 122 ? 5.575 -37.043 3.898 1.00 93.00 122 TRP A N 1
ATOM 932 C CA . TRP A 1 122 ? 6.148 -35.763 3.461 1.00 93.00 122 TRP A CA 1
ATOM 933 C C . TRP A 1 122 ? 7.348 -35.314 4.294 1.00 93.00 122 TRP A C 1
ATOM 935 O O . TRP A 1 122 ? 8.127 -34.484 3.832 1.00 93.00 122 TRP A O 1
ATOM 945 N N . HIS A 1 123 ? 7.497 -35.846 5.507 1.00 81.88 123 HIS A N 1
ATOM 946 C CA . HIS A 1 123 ? 8.642 -35.579 6.374 1.00 81.88 123 HIS A CA 1
ATOM 947 C C . HIS A 1 123 ? 9.863 -36.481 6.107 1.00 81.88 123 HIS A C 1
ATOM 949 O O . HIS A 1 123 ? 10.923 -36.216 6.681 1.00 81.88 123 HIS A O 1
ATOM 955 N N . ALA A 1 124 ? 9.719 -37.524 5.280 1.00 55.00 124 ALA A N 1
ATOM 956 C CA . ALA A 1 124 ? 10.770 -38.478 4.909 1.00 55.00 124 ALA A CA 1
ATOM 957 C C . ALA A 1 124 ? 11.513 -38.063 3.629 1.00 55.00 124 ALA A C 1
ATOM 959 O O . ALA A 1 124 ? 12.747 -38.280 3.586 1.00 55.00 124 ALA A O 1
#